Protein AF-A0A819WLW8-F1 (afdb_monomer_lite)

Foldseek 3Di:
DDQPPLADCPPPPNVPVWFFFDWQPPVVLQQCCVVPTDTPRFHWPDDDPPVRDTDTHDDDDDDGHPPRDTDTDGDDPDDDQDPPPRDPPDSDDD

Sequence (94 aa):
MTCANNVPISTSGRGGTNTNLTCVVDCSTDGGYSVNPVNILTDCVSASSSLGMMTSERSVNATLLAGAHFYISYRGSAWRAVDSPQQNNLYWSI

Structure (mmCIF, N/CA/C/O backbone):
data_AF-A0A819WLW8-F1
#
_entry.id   AF-A0A819WLW8-F1
#
loop_
_atom_site.group_PDB
_atom_site.id
_atom_site.type_symbol
_atom_site.label_atom_id
_atom_site.label_alt_id
_atom_site.label_comp_id
_atom_site.label_asym_id
_atom_site.label_entity_id
_atom_site.label_seq_id
_atom_site.pdbx_PDB_ins_code
_atom_site.Cartn_x
_atom_site.Cartn_y
_atom_site.Cartn_z
_atom_site.occupancy
_atom_site.B_iso_or_equiv
_atom_site.auth_seq_id
_atom_site.auth_comp_id
_atom_site.auth_asym_id
_atom_site.auth_atom_id
_atom_site.pdbx_PDB_model_num
ATOM 1 N N . MET A 1 1 ? 18.342 -5.722 -17.054 1.00 61.53 1 MET A N 1
ATOM 2 C CA . MET A 1 1 ? 17.249 -5.256 -16.175 1.00 61.53 1 MET A CA 1
ATOM 3 C C . MET A 1 1 ? 16.822 -3.870 -16.637 1.00 61.53 1 MET A C 1
ATOM 5 O O . MET A 1 1 ? 17.695 -3.083 -16.979 1.00 61.53 1 MET A O 1
ATOM 9 N N .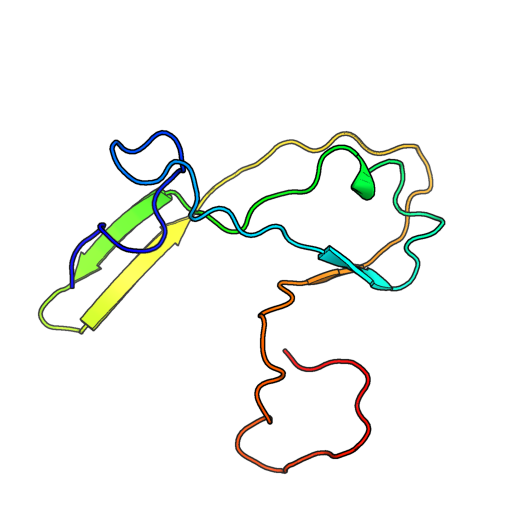 THR A 1 2 ? 15.522 -3.601 -16.723 1.00 66.62 2 THR A N 1
ATOM 10 C CA . THR A 1 2 ? 14.952 -2.310 -17.152 1.00 66.62 2 THR A CA 1
ATOM 11 C C . THR A 1 2 ? 13.944 -1.837 -16.106 1.00 66.62 2 THR A C 1
ATOM 13 O O . THR A 1 2 ? 13.411 -2.670 -15.371 1.00 66.62 2 THR A O 1
ATOM 16 N N . CYS A 1 3 ? 13.616 -0.540 -16.081 1.00 69.56 3 CYS A N 1
ATOM 17 C CA . CYS A 1 3 ? 12.472 0.023 -15.344 1.00 69.56 3 CYS A CA 1
ATOM 18 C C . CYS A 1 3 ? 11.109 -0.444 -15.909 1.00 69.56 3 CYS A C 1
ATOM 20 O O . CYS A 1 3 ? 10.158 0.320 -15.980 1.00 69.56 3 CYS A O 1
ATOM 22 N N . ALA A 1 4 ? 11.009 -1.685 -16.389 1.00 64.62 4 ALA A N 1
ATOM 23 C CA . ALA A 1 4 ? 9.771 -2.275 -16.887 1.00 64.62 4 ALA A CA 1
ATOM 24 C C . ALA A 1 4 ? 9.055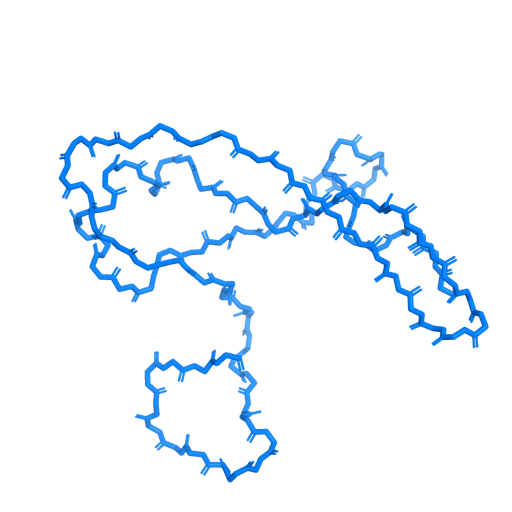 -3.111 -15.816 1.00 64.62 4 ALA A C 1
ATOM 26 O O . ALA A 1 4 ? 7.913 -3.506 -16.020 1.00 64.62 4 ALA A O 1
ATOM 27 N N . ASN A 1 5 ? 9.696 -3.375 -14.673 1.00 60.16 5 ASN A N 1
ATOM 28 C CA . ASN A 1 5 ? 9.119 -4.079 -13.524 1.00 60.16 5 ASN A CA 1
ATOM 29 C C . ASN A 1 5 ? 8.853 -3.067 -12.400 1.00 60.16 5 ASN A C 1
ATOM 31 O O . ASN A 1 5 ? 9.654 -2.159 -12.231 1.00 60.16 5 ASN A O 1
ATOM 35 N N . ASN A 1 6 ? 7.736 -3.212 -11.676 1.00 63.06 6 ASN A N 1
ATOM 36 C CA . ASN A 1 6 ? 7.316 -2.306 -10.594 1.00 63.06 6 ASN A CA 1
ATOM 37 C C . ASN A 1 6 ? 7.332 -0.819 -10.988 1.00 63.06 6 ASN A C 1
ATOM 39 O O . ASN A 1 6 ? 8.014 -0.022 -10.364 1.00 63.06 6 ASN A O 1
ATOM 43 N N . VAL A 1 7 ? 6.600 -0.467 -12.046 1.00 67.00 7 VAL A N 1
ATOM 44 C CA . VAL A 1 7 ? 6.314 0.933 -12.409 1.00 67.00 7 VAL A CA 1
ATOM 45 C C . VAL A 1 7 ? 4.822 1.225 -12.233 1.00 67.00 7 VAL A C 1
ATOM 47 O O . VAL A 1 7 ? 4.031 0.271 -12.255 1.00 67.00 7 VAL A O 1
ATOM 50 N N . PRO A 1 8 ? 4.408 2.497 -12.068 1.00 68.88 8 PRO A N 1
ATOM 51 C CA . PRO A 1 8 ? 3.017 2.851 -11.795 1.00 68.88 8 PRO A CA 1
ATOM 52 C C . PRO A 1 8 ? 2.030 2.269 -12.803 1.00 68.88 8 PRO A C 1
ATOM 54 O O . PRO A 1 8 ? 2.343 2.154 -13.990 1.00 68.88 8 PRO A O 1
ATOM 57 N N . ILE A 1 9 ? 0.795 2.005 -12.360 1.00 68.94 9 ILE A N 1
ATOM 58 C CA . ILE A 1 9 ? -0.304 1.557 -13.240 1.00 68.94 9 ILE A CA 1
ATOM 59 C C . ILE A 1 9 ? -0.630 2.550 -14.360 1.00 68.94 9 ILE A C 1
ATOM 61 O O . ILE A 1 9 ? -1.199 2.158 -15.373 1.00 68.94 9 ILE A O 1
ATOM 65 N N . SER A 1 10 ? -0.277 3.827 -14.178 1.00 64.88 10 SER A N 1
ATOM 66 C CA . SER A 1 10 ? -0.408 4.870 -15.198 1.00 64.88 10 SER A CA 1
ATOM 67 C C . SER A 1 10 ? 0.564 4.674 -16.367 1.00 64.88 10 SER A C 1
ATOM 69 O O . SER A 1 10 ? 0.392 5.296 -17.413 1.00 64.88 10 SER A O 1
ATOM 71 N N . THR A 1 11 ? 1.558 3.792 -16.228 1.00 71.06 11 THR A N 1
ATOM 72 C CA . THR A 1 11 ? 2.414 3.370 -17.338 1.00 71.06 11 THR A CA 1
ATOM 73 C C . THR A 1 11 ? 1.585 2.588 -18.354 1.00 71.06 11 THR A C 1
ATOM 75 O O . THR A 1 11 ? 0.903 1.619 -18.008 1.00 71.06 11 THR A O 1
ATOM 78 N N . SER A 1 12 ? 1.669 2.984 -19.627 1.00 76.06 12 SER A N 1
ATOM 79 C CA . SER A 1 12 ? 0.954 2.320 -20.722 1.00 76.06 12 SER A CA 1
ATOM 80 C C . SER A 1 12 ? 1.192 0.802 -20.718 1.00 76.06 12 SER A C 1
ATOM 82 O O . SER A 1 12 ? 2.328 0.342 -20.599 1.00 76.06 12 SER A O 1
ATOM 84 N N . GLY A 1 13 ? 0.110 0.022 -20.817 1.00 74.00 13 GLY A N 1
ATOM 85 C CA . GLY A 1 13 ? 0.146 -1.446 -20.817 1.00 74.00 13 GLY A CA 1
ATOM 86 C C . GLY A 1 13 ? 0.113 -2.124 -19.439 1.00 74.00 13 GLY A C 1
ATOM 87 O O . GLY A 1 13 ? 0.158 -3.351 -19.385 1.00 74.00 13 GLY A O 1
ATOM 88 N N . ARG A 1 14 ? 0.002 -1.378 -18.325 1.00 74.19 14 ARG A N 1
ATOM 89 C CA . ARG A 1 14 ? 0.034 -1.939 -16.953 1.00 74.19 14 ARG A CA 1
ATOM 90 C C . ARG A 1 14 ? -1.268 -1.865 -16.154 1.00 74.19 14 ARG A C 1
ATOM 92 O O . ARG A 1 14 ? -1.260 -2.127 -14.953 1.00 74.19 14 ARG A O 1
ATOM 99 N N . GLY A 1 15 ? -2.395 -1.585 -16.806 1.00 65.31 15 GLY A N 1
ATOM 100 C CA . GLY A 1 15 ? -3.695 -1.359 -16.154 1.00 65.31 15 GLY A CA 1
ATOM 101 C C . GLY A 1 15 ? -4.258 -2.501 -15.285 1.00 65.31 15 GLY A C 1
ATOM 102 O O . GLY A 1 15 ? -5.287 -2.307 -14.653 1.00 65.31 15 GLY A O 1
ATOM 103 N N . GLY A 1 16 ? -3.604 -3.668 -15.214 1.00 71.38 16 GLY A N 1
ATOM 104 C CA . GLY A 1 16 ? -4.023 -4.817 -14.398 1.00 71.38 16 GLY A CA 1
ATOM 105 C C . GLY A 1 16 ? -2.939 -5.410 -13.494 1.00 71.38 16 GLY A C 1
ATOM 106 O O . GLY A 1 16 ? -3.164 -6.456 -12.898 1.00 71.38 16 GLY A O 1
ATOM 107 N N . THR A 1 17 ? -1.760 -4.787 -13.381 1.00 74.50 17 THR A N 1
ATOM 108 C CA . THR A 1 17 ? -0.649 -5.342 -12.577 1.00 74.50 17 THR A CA 1
ATOM 109 C C . THR A 1 17 ? -0.618 -4.813 -11.146 1.00 74.50 17 THR A C 1
ATOM 111 O O . THR A 1 17 ? 0.424 -4.865 -10.499 1.00 74.50 17 THR A O 1
ATOM 114 N N . ASN A 1 18 ? -1.718 -4.221 -10.682 1.00 76.44 18 ASN A N 1
ATOM 115 C CA . ASN A 1 18 ? -1.777 -3.631 -9.358 1.00 76.44 18 ASN A CA 1
ATOM 116 C C . ASN A 1 18 ? -1.825 -4.716 -8.281 1.00 76.44 18 ASN A C 1
ATOM 118 O O . ASN A 1 18 ? -2.664 -5.611 -8.357 1.00 76.44 18 ASN A O 1
ATOM 122 N N . THR A 1 19 ? -1.010 -4.569 -7.239 1.00 81.69 19 THR A N 1
ATOM 123 C CA . THR A 1 19 ? -1.153 -5.377 -6.029 1.00 81.69 19 THR A CA 1
ATOM 124 C C . THR A 1 19 ? -1.155 -4.470 -4.814 1.00 81.69 19 THR A C 1
ATOM 126 O O . THR A 1 19 ? -0.316 -3.578 -4.684 1.00 81.69 19 THR A O 1
ATOM 129 N N . ASN A 1 20 ? -2.120 -4.689 -3.929 1.00 86.06 20 ASN A N 1
ATOM 130 C CA . ASN A 1 20 ? -2.316 -3.866 -2.751 1.00 86.06 20 ASN A CA 1
ATOM 131 C C . ASN A 1 20 ? -1.603 -4.466 -1.540 1.00 86.06 20 ASN A C 1
ATOM 133 O O . ASN A 1 20 ? -1.585 -5.683 -1.342 1.00 86.06 20 ASN A O 1
ATOM 137 N N . LEU A 1 21 ? -1.052 -3.593 -0.703 1.00 86.50 21 LEU A N 1
ATOM 138 C CA . LEU A 1 21 ? -0.767 -3.929 0.678 1.00 86.50 21 LEU A CA 1
ATOM 139 C C . LEU A 1 21 ? -2.101 -4.271 1.345 1.00 86.50 21 LEU A C 1
ATOM 141 O O . LEU A 1 21 ? -3.101 -3.568 1.204 1.00 86.50 21 LEU A O 1
ATOM 145 N N . THR A 1 22 ? -2.129 -5.424 1.995 1.00 86.88 22 THR A N 1
ATOM 146 C CA . THR A 1 22 ? -3.329 -5.965 2.626 1.00 86.88 22 THR A CA 1
ATOM 147 C C . THR A 1 22 ? -3.170 -5.823 4.127 1.00 86.88 22 THR A C 1
ATOM 149 O O . THR A 1 22 ? -2.073 -6.025 4.651 1.00 86.88 22 THR A O 1
ATOM 152 N N . CYS A 1 23 ? -4.251 -5.491 4.829 1.00 86.50 23 CYS A N 1
ATOM 153 C CA . CYS A 1 23 ? -4.235 -5.588 6.278 1.00 86.50 23 CYS A CA 1
ATOM 154 C C . CYS A 1 23 ? -4.088 -7.058 6.704 1.00 86.50 23 CYS A C 1
ATOM 156 O O . CYS A 1 23 ? -4.763 -7.936 6.162 1.00 86.50 23 CYS A O 1
ATOM 158 N N . VAL A 1 24 ? -3.191 -7.322 7.653 1.00 88.19 24 VAL A N 1
ATOM 159 C CA . VAL A 1 24 ? -2.888 -8.677 8.140 1.00 88.19 24 VAL A CA 1
ATOM 160 C C . VAL A 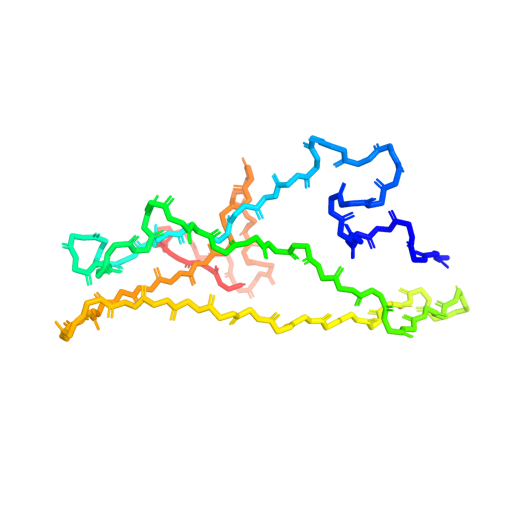1 24 ? -3.192 -8.874 9.624 1.00 88.19 24 VAL A C 1
ATOM 162 O O . VAL A 1 24 ? -3.406 -10.010 10.038 1.00 88.19 24 VAL A O 1
ATOM 165 N N . VAL A 1 25 ? -3.241 -7.800 10.418 1.00 87.31 25 VAL A N 1
ATOM 166 C CA . VAL A 1 25 ? -3.508 -7.839 11.867 1.00 87.31 25 VAL A CA 1
ATOM 167 C C . VAL A 1 25 ? -4.300 -6.593 12.276 1.00 87.31 25 VAL A C 1
ATOM 169 O O . VAL A 1 25 ? -4.078 -5.517 11.718 1.00 87.31 25 VAL A O 1
ATOM 172 N N . ASP A 1 26 ? -5.214 -6.758 13.237 1.00 89.12 26 ASP A N 1
ATOM 173 C CA . ASP A 1 26 ? -6.102 -5.720 13.788 1.00 89.12 26 ASP A CA 1
ATOM 174 C C . ASP A 1 26 ? -6.933 -4.971 12.727 1.00 89.12 26 ASP A C 1
ATOM 176 O O . ASP A 1 26 ? -7.208 -3.778 12.817 1.00 89.12 26 ASP A O 1
ATOM 180 N N . CYS A 1 27 ? -7.387 -5.685 11.695 1.00 89.12 27 CYS A N 1
ATOM 181 C CA . CYS A 1 27 ? -8.060 -5.072 10.544 1.00 89.12 27 CYS A CA 1
ATOM 182 C C . CYS A 1 27 ? -9.435 -4.467 10.845 1.00 89.12 27 CYS A C 1
ATOM 184 O O . CYS A 1 27 ? -9.943 -3.683 10.051 1.00 89.12 27 CYS A O 1
ATOM 186 N N . SER A 1 28 ? -10.041 -4.785 11.990 1.00 92.69 28 SER A N 1
ATOM 187 C CA . SER A 1 28 ? -11.262 -4.115 12.451 1.00 92.69 28 SER A CA 1
ATOM 188 C C . SER A 1 28 ? -11.023 -2.673 12.911 1.00 92.69 28 SER A C 1
ATOM 190 O O . SER A 1 28 ? -11.979 -1.913 13.037 1.00 92.69 28 SER A O 1
ATOM 192 N N . THR A 1 29 ? -9.770 -2.297 13.184 1.00 94.50 29 THR A N 1
ATOM 193 C CA . THR A 1 29 ? -9.353 -0.964 13.648 1.00 94.50 29 THR A CA 1
ATOM 194 C C . THR A 1 29 ? -8.481 -0.247 12.618 1.00 94.50 29 THR A C 1
ATOM 196 O O . THR A 1 29 ? -7.697 0.637 12.958 1.00 94.50 29 THR A O 1
ATOM 199 N N . ASP A 1 30 ? -8.636 -0.594 11.339 1.00 93.25 30 ASP A N 1
ATOM 200 C CA . ASP A 1 30 ? -7.810 -0.098 10.234 1.00 93.25 30 ASP A CA 1
ATOM 201 C C . ASP A 1 30 ? -8.055 1.375 9.853 1.00 93.25 30 ASP A C 1
ATOM 203 O O . ASP A 1 30 ? -7.443 1.903 8.925 1.00 93.25 30 ASP A O 1
ATOM 207 N N . GLY A 1 31 ? -8.982 2.043 10.542 1.00 94.44 31 GLY A N 1
ATOM 208 C CA . GLY A 1 31 ? -9.295 3.450 10.334 1.00 94.44 31 GLY A CA 1
ATOM 209 C C . GLY A 1 31 ? -9.793 3.785 8.928 1.00 94.44 31 GLY A C 1
ATOM 210 O O . GLY A 1 31 ? -9.646 4.936 8.519 1.00 94.44 31 GLY A O 1
ATOM 211 N N . GLY A 1 32 ? -10.356 2.815 8.197 1.00 92.75 32 GLY A N 1
ATOM 212 C CA . GLY A 1 32 ? -10.839 2.985 6.824 1.00 92.75 32 GLY A CA 1
ATOM 213 C C . GLY A 1 32 ? -9.823 2.612 5.740 1.00 92.75 32 GLY A C 1
ATOM 214 O O . GLY A 1 32 ? -10.121 2.774 4.554 1.00 92.75 32 GLY A O 1
ATOM 215 N N . TYR A 1 33 ? -8.650 2.087 6.109 1.00 93.19 33 TYR A N 1
ATOM 216 C CA . TYR A 1 33 ? -7.615 1.674 5.158 1.00 93.19 33 TYR A CA 1
ATOM 217 C C . TYR A 1 33 ? -8.124 0.692 4.090 1.00 93.19 33 TYR A C 1
ATOM 219 O O . TYR A 1 33 ? -7.810 0.852 2.911 1.00 93.19 33 TYR A O 1
ATOM 227 N N . SER A 1 34 ? -8.956 -0.284 4.467 1.00 87.88 34 SER A N 1
ATOM 228 C CA . SER A 1 34 ? -9.496 -1.306 3.557 1.00 87.88 34 SER A CA 1
ATOM 229 C C . SER A 1 34 ? -10.317 -0.729 2.399 1.00 87.88 34 SER A C 1
ATOM 231 O O 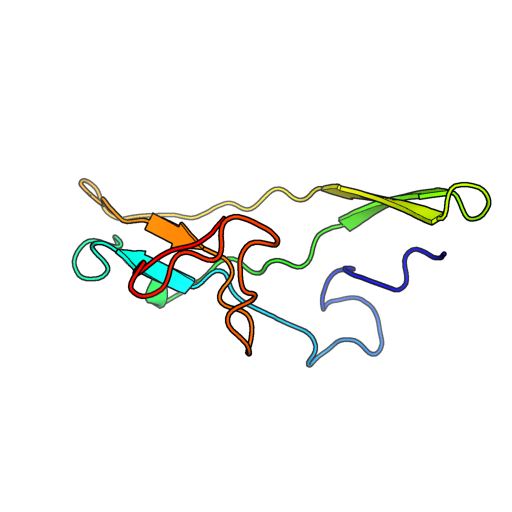. SER A 1 34 ? -10.507 -1.408 1.391 1.00 87.88 34 SER A O 1
ATOM 233 N N . VAL A 1 35 ? -10.791 0.518 2.512 1.00 87.75 35 VAL A N 1
ATOM 234 C CA . VAL A 1 35 ? -11.539 1.214 1.451 1.00 87.75 35 VAL A CA 1
ATOM 235 C C . VAL A 1 35 ? -10.602 1.810 0.397 1.00 87.75 35 VAL A C 1
ATOM 237 O O . VAL A 1 35 ? -10.953 1.840 -0.778 1.00 87.75 35 VAL A O 1
ATOM 240 N N . ASN A 1 36 ? -9.407 2.255 0.797 1.00 87.19 36 ASN A N 1
ATOM 241 C CA . ASN A 1 36 ? -8.417 2.881 -0.082 1.00 87.19 36 ASN A CA 1
ATOM 242 C C . ASN A 1 36 ? -7.006 2.336 0.204 1.00 87.19 36 ASN A C 1
ATOM 244 O O . ASN A 1 36 ? -6.150 3.060 0.725 1.00 87.19 36 ASN A O 1
ATOM 248 N N . PRO A 1 37 ? -6.743 1.058 -0.120 1.00 87.56 37 PRO A N 1
ATOM 249 C CA . PRO A 1 37 ? -5.472 0.430 0.191 1.00 87.56 37 PRO A CA 1
ATOM 250 C C . PRO A 1 37 ? -4.336 0.982 -0.675 1.00 87.56 37 PRO A C 1
ATOM 252 O O . PRO A 1 37 ? -4.499 1.342 -1.845 1.00 87.56 37 PRO A O 1
ATOM 255 N N . VAL A 1 38 ? -3.141 0.993 -0.094 1.00 87.06 38 VAL A N 1
ATOM 256 C CA . VAL A 1 38 ? -1.913 1.381 -0.793 1.00 87.06 38 VAL A CA 1
ATOM 257 C C . VAL A 1 38 ? -1.477 0.248 -1.710 1.00 87.06 38 VAL A C 1
ATOM 259 O O . VAL A 1 38 ? -1.469 -0.910 -1.304 1.00 87.06 38 VAL A O 1
ATOM 262 N N . ASN A 1 39 ? -1.053 0.572 -2.928 1.00 84.88 39 ASN A N 1
ATOM 263 C CA . ASN A 1 39 ? -0.433 -0.408 -3.809 1.00 84.88 39 ASN A CA 1
ATOM 264 C C . ASN A 1 39 ? 1.086 -0.445 -3.700 1.00 84.88 39 ASN A C 1
ATOM 266 O O . ASN A 1 39 ? 1.719 0.563 -3.402 1.00 84.88 39 ASN A O 1
ATOM 270 N N . ILE A 1 40 ? 1.658 -1.611 -3.996 1.00 79.56 40 ILE A N 1
ATOM 271 C CA . ILE A 1 40 ? 3.103 -1.856 -3.938 1.00 79.56 40 ILE A CA 1
ATOM 272 C C . ILE A 1 40 ? 3.869 -1.367 -5.167 1.00 79.56 40 ILE A C 1
ATOM 274 O O . ILE A 1 40 ? 5.084 -1.528 -5.225 1.00 79.56 40 ILE A O 1
ATOM 278 N N . LEU A 1 41 ? 3.185 -0.821 -6.176 1.00 80.75 41 LEU A N 1
ATOM 279 C CA . LEU A 1 41 ? 3.868 -0.326 -7.363 1.00 80.75 41 LEU A CA 1
ATOM 280 C C . LEU A 1 41 ? 4.571 0.989 -7.027 1.00 80.75 41 LEU A C 1
ATOM 282 O O . LEU A 1 41 ? 3.945 1.974 -6.616 1.00 80.75 41 LEU A O 1
ATOM 286 N N . THR A 1 42 ? 5.883 0.962 -7.206 1.00 77.75 42 THR A N 1
ATOM 287 C CA . THR A 1 42 ? 6.820 2.050 -6.945 1.00 77.75 42 THR A CA 1
ATOM 288 C C . THR A 1 42 ? 7.191 2.779 -8.236 1.00 77.75 42 THR A C 1
ATOM 290 O O . THR A 1 42 ? 6.858 2.331 -9.334 1.00 77.75 42 THR A O 1
ATOM 293 N N . ASP A 1 43 ? 7.862 3.922 -8.113 1.00 76.50 43 ASP A N 1
ATOM 294 C CA . ASP A 1 43 ? 8.497 4.597 -9.240 1.00 76.50 43 ASP A CA 1
ATOM 295 C C . ASP A 1 43 ? 9.947 4.119 -9.362 1.00 76.50 43 ASP A C 1
ATOM 297 O O . ASP A 1 43 ? 10.684 4.065 -8.374 1.00 76.50 43 ASP A O 1
ATOM 301 N N . CYS A 1 44 ? 10.379 3.751 -10.571 1.00 77.94 44 CYS A N 1
ATOM 302 C CA . CYS A 1 44 ? 11.772 3.374 -10.806 1.00 77.94 44 CYS A CA 1
ATOM 303 C C . CYS A 1 44 ? 12.672 4.609 -10.678 1.00 77.94 44 CYS A C 1
ATOM 305 O O . CYS A 1 44 ? 12.518 5.565 -11.436 1.00 77.94 44 CYS A O 1
ATOM 307 N N . VAL A 1 45 ? 13.637 4.567 -9.759 1.00 80.75 45 VAL A N 1
ATOM 308 C CA . VAL A 1 45 ? 14.629 5.634 -9.563 1.00 80.75 45 VAL A CA 1
ATOM 309 C C . VAL A 1 45 ? 15.862 5.363 -10.420 1.00 80.75 45 VAL A C 1
ATOM 311 O O . VAL A 1 45 ? 16.348 6.244 -11.125 1.00 80.75 45 VAL A O 1
ATOM 314 N N . SER A 1 46 ? 16.371 4.129 -10.388 1.00 80.88 46 SER A N 1
ATOM 315 C CA . SER A 1 46 ? 17.518 3.712 -11.196 1.00 80.88 46 SER A CA 1
ATOM 316 C C . SER A 1 46 ? 17.509 2.208 -11.472 1.00 80.88 46 SER A C 1
ATOM 318 O O . SER A 1 46 ? 16.946 1.414 -10.716 1.00 80.88 46 SER A O 1
ATOM 320 N N . ALA A 1 47 ? 18.144 1.801 -12.573 1.00 81.62 47 ALA A N 1
ATOM 321 C CA . ALA A 1 47 ? 18.342 0.399 -12.925 1.00 81.62 47 ALA A CA 1
ATOM 322 C C . ALA A 1 47 ? 19.783 0.172 -13.393 1.00 81.62 47 ALA A C 1
ATOM 324 O O . ALA A 1 47 ? 20.295 0.906 -14.236 1.00 81.62 47 ALA A O 1
ATOM 325 N N . SER A 1 48 ? 20.421 -0.874 -12.873 1.00 81.94 48 SER A N 1
ATOM 326 C CA . SER A 1 48 ? 21.740 -1.329 -13.299 1.00 81.94 48 SER A CA 1
ATOM 327 C C . SER A 1 48 ? 21.608 -2.696 -13.952 1.00 81.94 48 SER A C 1
ATOM 329 O O . SER A 1 48 ? 21.314 -3.702 -13.302 1.00 81.94 48 SER A O 1
ATOM 331 N N . SER A 1 49 ? 21.807 -2.742 -15.268 1.00 80.88 49 SER A N 1
ATOM 332 C CA . SER A 1 49 ? 21.755 -3.989 -16.029 1.00 80.88 49 SER A CA 1
ATOM 333 C C . SER A 1 49 ? 22.933 -4.908 -15.711 1.00 80.88 49 SER A C 1
ATOM 335 O O . SER A 1 49 ? 22.728 -6.117 -15.663 1.00 80.88 49 SER A O 1
ATOM 337 N N . SER A 1 50 ? 24.119 -4.347 -15.456 1.00 84.75 50 SER A N 1
ATOM 338 C CA . SER A 1 50 ? 25.337 -5.089 -15.109 1.00 84.75 50 SER A CA 1
ATOM 339 C C . SER A 1 50 ? 25.273 -5.727 -13.723 1.00 84.75 50 SER A C 1
ATOM 341 O O . SER A 1 50 ? 25.804 -6.816 -13.540 1.00 84.75 50 SER A O 1
ATOM 343 N N . LEU A 1 51 ? 24.602 -5.080 -12.764 1.00 84.19 51 LEU A N 1
ATOM 344 C CA . LEU A 1 51 ? 24.416 -5.610 -11.407 1.00 84.19 51 LEU A CA 1
ATOM 345 C C . LEU A 1 51 ? 23.112 -6.399 -11.244 1.00 84.19 51 LEU A C 1
ATOM 347 O O . LEU A 1 51 ? 22.911 -7.033 -10.216 1.00 84.19 51 LEU A O 1
ATOM 351 N N . GLY A 1 52 ? 22.206 -6.341 -12.223 1.00 79.38 52 GLY A N 1
ATOM 352 C CA . GLY A 1 52 ? 20.881 -6.944 -12.093 1.00 79.38 52 GLY A CA 1
ATOM 353 C C . GLY A 1 52 ? 20.084 -6.353 -10.928 1.00 79.38 52 GLY A C 1
ATOM 354 O O . GLY A 1 52 ? 19.389 -7.090 -10.237 1.00 79.38 52 GLY A O 1
ATOM 355 N N . MET A 1 53 ? 20.192 -5.041 -10.701 1.00 77.06 53 MET A N 1
ATOM 356 C CA . MET A 1 53 ? 19.525 -4.344 -9.596 1.00 77.06 53 MET A CA 1
ATOM 357 C C . MET A 1 53 ? 18.654 -3.190 -10.093 1.00 77.06 53 MET A C 1
ATOM 359 O O . MET A 1 53 ? 18.977 -2.528 -11.083 1.00 77.06 53 MET A O 1
ATOM 363 N N . MET A 1 54 ? 17.568 -2.931 -9.367 1.00 79.19 54 MET A N 1
ATOM 364 C CA . MET A 1 54 ? 16.698 -1.770 -9.538 1.00 79.19 54 MET A CA 1
ATOM 365 C C . MET A 1 54 ? 16.469 -1.122 -8.177 1.00 79.19 54 MET A C 1
ATOM 367 O O . MET A 1 54 ? 16.173 -1.819 -7.208 1.00 79.19 54 MET A O 1
ATOM 371 N N . THR A 1 55 ? 16.554 0.202 -8.138 1.00 80.25 55 THR A N 1
ATOM 372 C CA . THR A 1 55 ? 16.132 1.009 -6.996 1.00 80.25 55 THR A CA 1
ATOM 373 C C . THR A 1 55 ? 14.834 1.708 -7.361 1.00 80.25 55 THR A C 1
ATOM 375 O O . THR A 1 55 ? 14.730 2.317 -8.428 1.00 80.25 55 THR A O 1
ATOM 378 N N . SER A 1 56 ? 13.840 1.622 -6.484 1.00 77.88 56 SER A N 1
ATOM 379 C CA . SER A 1 56 ? 12.526 2.222 -6.694 1.00 77.88 56 SER A CA 1
ATOM 380 C C . SER A 1 56 ? 11.972 2.774 -5.390 1.00 77.88 56 SER A C 1
ATOM 382 O O . SER A 1 56 ? 12.172 2.157 -4.345 1.00 77.88 56 SER A O 1
ATOM 384 N N . GLU A 1 57 ? 11.234 3.873 -5.461 1.00 79.62 57 GLU A N 1
ATOM 385 C CA . GLU A 1 57 ? 10.633 4.535 -4.304 1.00 79.62 57 GLU A CA 1
ATOM 386 C C . GLU A 1 57 ? 9.263 5.096 -4.682 1.00 79.62 57 GLU A C 1
ATOM 388 O O . GLU A 1 57 ? 8.998 5.377 -5.848 1.00 79.62 57 GLU A O 1
ATOM 393 N N . ARG A 1 58 ? 8.372 5.243 -3.701 1.00 80.50 58 ARG A N 1
ATOM 394 C CA . ARG A 1 58 ? 7.143 6.016 -3.851 1.00 80.50 58 ARG A CA 1
ATOM 395 C C . ARG A 1 58 ? 6.682 6.545 -2.499 1.00 80.50 58 ARG A C 1
ATOM 397 O O . ARG A 1 58 ? 6.781 5.848 -1.495 1.00 80.50 58 ARG A O 1
ATOM 404 N N . SER A 1 59 ? 6.083 7.731 -2.514 1.00 84.00 59 SER A N 1
ATOM 405 C CA . SER A 1 59 ? 5.327 8.280 -1.387 1.00 84.00 59 SER A CA 1
ATOM 406 C C . SER A 1 59 ? 3.826 8.278 -1.680 1.00 84.00 59 SER A C 1
ATOM 408 O O . SER A 1 59 ? 3.395 8.569 -2.798 1.00 84.00 59 SER A O 1
ATOM 410 N N . VAL A 1 60 ? 3.015 7.952 -0.674 1.00 83.81 60 VAL A N 1
ATOM 411 C CA . VAL A 1 60 ? 1.548 7.984 -0.744 1.00 83.81 60 VAL A CA 1
ATOM 412 C C . VAL A 1 60 ? 0.982 8.621 0.517 1.00 83.81 60 VAL A C 1
ATOM 414 O O . VAL A 1 60 ? 1.452 8.353 1.618 1.00 83.81 60 VAL A O 1
ATOM 417 N N . ASN A 1 61 ? -0.053 9.439 0.350 1.00 88.56 61 ASN A N 1
ATOM 418 C CA . ASN A 1 61 ? -0.811 9.978 1.470 1.00 88.56 61 ASN A CA 1
ATOM 419 C C . ASN A 1 61 ? -2.004 9.063 1.751 1.00 88.56 61 ASN A C 1
ATOM 421 O O . ASN A 1 61 ? -2.758 8.735 0.835 1.00 88.56 61 ASN A O 1
ATOM 425 N N . ALA A 1 62 ? -2.182 8.686 3.014 1.00 85.88 62 ALA A N 1
ATOM 426 C CA . ALA A 1 62 ? -3.340 7.943 3.490 1.00 85.88 62 ALA A CA 1
ATOM 427 C C . ALA A 1 62 ? -3.965 8.695 4.667 1.00 85.88 62 ALA A C 1
ATOM 429 O O . ALA A 1 62 ? -3.270 9.096 5.600 1.00 85.88 62 ALA A O 1
ATOM 430 N N . THR A 1 63 ? -5.278 8.897 4.616 1.00 91.62 63 THR A N 1
ATOM 431 C CA . THR A 1 63 ? -6.042 9.473 5.724 1.00 91.62 63 THR A CA 1
ATOM 432 C C . THR A 1 63 ? -6.696 8.341 6.495 1.00 91.62 63 THR A C 1
ATOM 434 O O . THR A 1 63 ? -7.396 7.523 5.906 1.00 91.62 63 THR A O 1
ATOM 437 N N . LEU A 1 64 ? -6.463 8.308 7.803 1.00 92.62 64 LEU A N 1
ATOM 438 C CA . LEU A 1 64 ? -6.986 7.294 8.710 1.00 92.62 64 LEU A CA 1
ATOM 439 C C . LEU A 1 64 ? -7.814 7.968 9.802 1.00 92.62 64 LEU A C 1
ATOM 441 O O . LEU A 1 64 ? -7.540 9.109 10.187 1.00 92.62 64 LEU A O 1
ATOM 445 N N . LEU A 1 65 ? -8.817 7.260 10.314 1.00 95.00 65 LEU A N 1
ATOM 446 C CA . LEU A 1 65 ? -9.566 7.705 11.488 1.00 95.00 65 LEU A CA 1
ATOM 447 C C . LEU A 1 65 ? -8.669 7.733 12.737 1.00 95.00 65 LEU A C 1
ATOM 449 O O . LEU A 1 65 ? -7.735 6.942 12.878 1.00 95.00 65 LEU A O 1
ATOM 453 N N . ALA A 1 66 ? -8.968 8.645 13.664 1.00 95.31 66 ALA A N 1
ATOM 454 C CA . ALA A 1 66 ? -8.238 8.745 14.923 1.00 95.31 66 ALA A CA 1
ATOM 455 C C . ALA A 1 66 ? -8.334 7.434 15.726 1.00 95.31 66 ALA A C 1
ATOM 457 O O . ALA A 1 66 ? -9.408 6.848 15.839 1.00 95.31 66 ALA A O 1
ATOM 458 N N . GLY A 1 67 ? -7.207 6.996 16.296 1.00 93.75 67 GLY A N 1
ATOM 459 C CA . GLY A 1 67 ? -7.121 5.749 17.063 1.00 93.75 67 GLY A CA 1
ATOM 460 C C . GLY A 1 67 ? -6.937 4.481 16.222 1.00 93.75 67 GLY A C 1
ATOM 461 O O . GLY A 1 67 ? -6.994 3.390 16.781 1.00 93.75 67 GLY A O 1
ATOM 462 N N . ALA A 1 68 ? -6.713 4.601 14.909 1.00 94.69 68 ALA A N 1
ATOM 463 C CA . ALA A 1 68 ? -6.418 3.451 14.061 1.00 94.69 68 ALA A CA 1
ATOM 464 C C . ALA A 1 68 ? -5.137 2.720 14.507 1.00 94.69 68 ALA A C 1
ATOM 466 O O . ALA A 1 68 ? -4.102 3.346 14.745 1.00 94.69 68 ALA A O 1
ATOM 467 N N . HIS A 1 69 ? -5.209 1.390 14.572 1.00 93.69 69 HIS A N 1
ATOM 468 C CA . HIS A 1 69 ? -4.085 0.497 14.851 1.00 93.69 69 HIS A CA 1
ATOM 469 C C . HIS A 1 69 ? -4.265 -0.777 14.032 1.00 93.69 69 HIS A C 1
ATOM 471 O O . HIS A 1 69 ? -5.279 -1.457 14.168 1.00 93.69 69 HIS A O 1
ATOM 477 N N . PHE A 1 70 ? -3.319 -1.054 13.142 1.00 92.06 70 PHE A N 1
ATOM 478 C CA . PHE A 1 70 ? -3.357 -2.194 12.23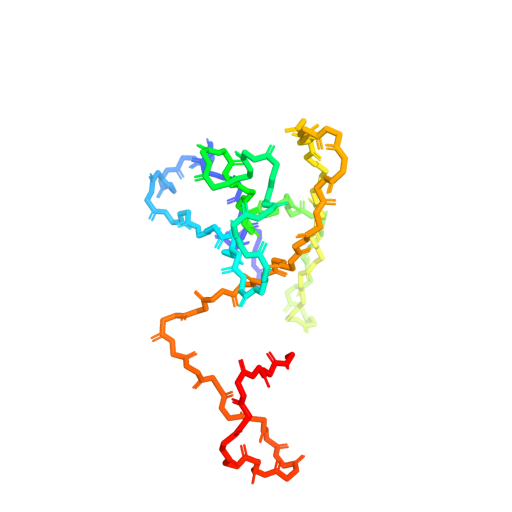4 1.00 92.06 70 PHE A CA 1
ATOM 479 C C . PHE A 1 70 ? -1.981 -2.403 11.612 1.00 92.06 70 PHE A C 1
ATOM 481 O O . PHE A 1 70 ? -1.117 -1.524 11.646 1.00 92.06 70 PHE A O 1
ATOM 488 N N . TYR A 1 71 ? -1.798 -3.566 11.000 1.00 88.94 71 TYR A N 1
ATOM 489 C CA . TYR A 1 71 ? -0.572 -3.914 10.296 1.00 88.94 71 TYR A CA 1
ATOM 490 C C . TYR A 1 71 ? -0.896 -4.223 8.845 1.00 88.94 71 TYR A C 1
ATOM 492 O O . TYR A 1 71 ? -1.847 -4.954 8.555 1.00 88.94 71 TYR A O 1
ATOM 500 N N . ILE A 1 72 ? -0.082 -3.699 7.933 1.00 88.00 72 ILE A N 1
ATOM 501 C CA . ILE A 1 72 ? -0.189 -3.965 6.500 1.00 88.00 72 ILE A CA 1
ATOM 502 C C . ILE A 1 72 ? 1.030 -4.732 6.021 1.00 88.00 72 ILE A C 1
ATOM 504 O O . ILE A 1 72 ? 2.150 -4.484 6.461 1.00 88.00 72 ILE A O 1
ATOM 508 N N . SER A 1 73 ? 0.809 -5.659 5.101 1.00 84.12 73 SER A N 1
ATOM 509 C CA . SER A 1 73 ? 1.881 -6.403 4.454 1.00 84.12 73 SER A CA 1
ATOM 510 C C . SER A 1 73 ? 1.520 -6.697 3.005 1.00 84.12 73 SER A C 1
ATOM 512 O O . SER A 1 73 ? 0.349 -6.696 2.610 1.00 84.12 73 SER A O 1
ATOM 514 N N . TYR A 1 74 ? 2.537 -6.951 2.192 1.00 80.94 74 TYR A N 1
ATOM 515 C CA . TYR A 1 74 ? 2.324 -7.500 0.869 1.00 80.94 74 TYR A CA 1
ATOM 516 C C . TYR A 1 74 ? 1.936 -8.973 0.990 1.00 80.94 74 TYR A C 1
ATOM 518 O O . TYR A 1 74 ? 2.754 -9.824 1.336 1.00 80.94 74 TYR A O 1
ATOM 526 N N . ARG A 1 75 ? 0.682 -9.292 0.662 1.00 68.06 75 ARG A N 1
ATOM 527 C CA . ARG A 1 75 ? 0.227 -10.677 0.571 1.00 68.06 75 ARG A CA 1
ATOM 528 C C . ARG A 1 75 ? 0.338 -11.149 -0.876 1.00 68.06 75 ARG A C 1
ATOM 530 O O . ARG A 1 75 ? -0.558 -10.923 -1.684 1.00 68.06 75 ARG A O 1
ATOM 537 N N . GLY A 1 76 ? 1.454 -11.795 -1.202 1.00 63.78 76 GLY A N 1
ATOM 538 C CA . GLY A 1 76 ? 1.599 -12.505 -2.473 1.00 63.78 76 GLY A CA 1
ATOM 539 C C . GLY A 1 76 ? 0.592 -13.657 -2.609 1.00 63.78 76 GLY A C 1
ATOM 540 O O . GLY A 1 76 ? -0.006 -14.105 -1.631 1.00 63.78 76 GLY A O 1
ATOM 541 N N . SER A 1 77 ? 0.427 -14.178 -3.825 1.00 54.44 77 SER A N 1
ATOM 542 C CA . SER A 1 77 ? -0.431 -15.343 -4.109 1.00 54.44 77 SER A CA 1
ATOM 543 C C . SER A 1 77 ? 0.125 -16.677 -3.587 1.00 54.44 77 SER A C 1
ATOM 545 O O . SER A 1 77 ? -0.568 -17.689 -3.645 1.00 54.44 77 SER A O 1
ATOM 547 N N . ALA A 1 78 ? 1.349 -16.691 -3.057 1.00 48.31 78 ALA A N 1
ATOM 548 C CA . ALA A 1 78 ? 1.967 -17.850 -2.433 1.00 48.31 78 ALA A CA 1
ATOM 549 C C . ALA A 1 78 ? 2.736 -17.412 -1.181 1.00 48.31 78 ALA A C 1
ATOM 551 O O . ALA A 1 78 ? 3.509 -16.453 -1.231 1.00 48.31 78 ALA A O 1
ATOM 552 N N . TRP A 1 79 ? 2.545 -18.131 -0.074 1.00 46.81 79 TRP A N 1
ATOM 553 C CA . TRP A 1 79 ? 3.459 -18.071 1.063 1.00 46.81 79 TRP A CA 1
ATOM 554 C C . TRP A 1 79 ? 4.833 -18.540 0.577 1.00 46.81 79 TRP A C 1
ATOM 556 O O . TRP A 1 79 ? 4.955 -19.664 0.087 1.00 46.81 79 TRP A O 1
ATOM 566 N N . ARG A 1 80 ? 5.864 -17.695 0.667 1.00 42.53 80 ARG A N 1
ATOM 567 C CA . ARG A 1 80 ? 7.242 -18.177 0.536 1.00 42.53 80 ARG A CA 1
ATOM 568 C C . ARG A 1 80 ? 7.673 -18.703 1.894 1.00 42.53 80 ARG A C 1
ATOM 570 O O . ARG A 1 80 ? 7.556 -17.996 2.889 1.00 42.53 80 ARG A O 1
ATOM 577 N N . ALA A 1 81 ? 8.152 -19.942 1.928 1.00 44.25 81 ALA A N 1
ATOM 578 C CA . ALA A 1 81 ? 8.888 -20.417 3.085 1.00 44.25 81 ALA A CA 1
ATOM 579 C C . ALA A 1 81 ? 10.112 -19.510 3.279 1.00 44.25 81 ALA A C 1
ATOM 581 O O . ALA A 1 81 ? 10.762 -19.138 2.301 1.00 44.25 81 ALA A O 1
ATOM 582 N N . VAL A 1 82 ? 10.410 -19.144 4.526 1.00 46.62 82 VAL A N 1
ATOM 583 C CA . VAL A 1 82 ? 11.708 -18.557 4.856 1.00 46.62 82 VAL A CA 1
ATOM 584 C C . VAL A 1 82 ? 12.741 -19.637 4.557 1.00 46.62 82 VAL A C 1
ATOM 586 O O . VAL A 1 82 ? 12.654 -20.738 5.111 1.00 46.62 82 VAL A O 1
ATOM 589 N N . ASP A 1 83 ? 13.674 -19.342 3.654 1.00 42.03 83 ASP A N 1
ATOM 590 C CA . ASP A 1 83 ? 14.790 -20.226 3.333 1.00 42.03 83 ASP A CA 1
ATOM 591 C C . ASP A 1 83 ? 15.725 -20.302 4.556 1.00 42.03 83 ASP A C 1
ATOM 593 O O . ASP A 1 83 ? 16.748 -19.634 4.644 1.00 42.03 83 ASP A O 1
ATOM 597 N N . SER A 1 84 ? 15.340 -21.161 5.500 1.00 41.41 84 SER A N 1
ATOM 598 C CA . SER A 1 84 ? 16.073 -21.632 6.675 1.00 41.41 84 SER A CA 1
ATOM 599 C C . SER A 1 84 ? 16.134 -20.723 7.928 1.00 41.41 84 SER A C 1
ATOM 601 O O . SER A 1 84 ? 16.613 -19.593 7.862 1.00 41.41 84 SER A O 1
ATOM 603 N N . PRO A 1 85 ? 15.756 -21.253 9.115 1.00 50.56 85 PRO A N 1
ATOM 604 C CA . PRO A 1 85 ? 15.054 -22.519 9.304 1.00 50.56 85 PRO A CA 1
ATOM 605 C C . PRO A 1 85 ? 13.603 -22.399 8.821 1.00 50.56 85 PRO A C 1
ATOM 607 O O . PRO A 1 85 ? 12.920 -21.411 9.083 1.00 50.56 85 PRO A O 1
ATOM 610 N N . GLN A 1 86 ? 13.126 -23.438 8.137 1.00 48.12 86 GLN A N 1
ATOM 611 C CA . GLN A 1 86 ? 11.725 -23.588 7.760 1.00 48.12 86 GLN A CA 1
ATOM 61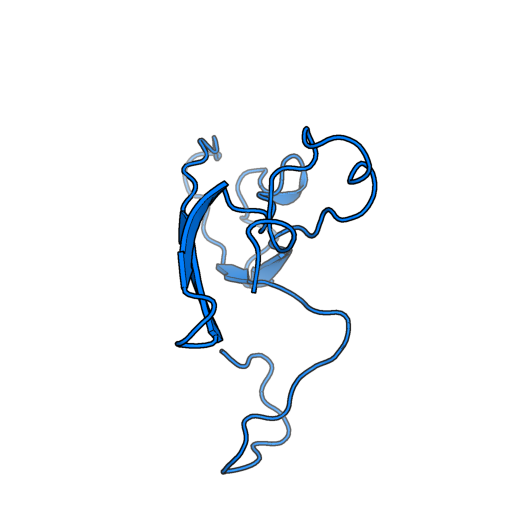2 C C . GLN A 1 86 ? 10.866 -23.632 9.035 1.00 48.12 86 GLN A C 1
ATOM 614 O O . GLN A 1 86 ? 10.821 -24.651 9.724 1.00 48.12 86 GLN A O 1
ATOM 619 N N . GLN A 1 87 ? 10.196 -22.531 9.373 1.00 52.62 87 GLN A N 1
ATOM 620 C CA . GLN A 1 87 ? 9.255 -22.505 10.491 1.00 52.62 87 GLN A CA 1
ATOM 621 C C . GLN A 1 87 ? 7.837 -22.761 9.976 1.00 52.62 87 GLN A C 1
ATOM 623 O O . GLN A 1 87 ? 7.199 -21.895 9.381 1.00 52.62 87 GLN A O 1
ATOM 628 N N . ASN A 1 88 ? 7.346 -23.981 10.202 1.00 48.56 88 ASN A N 1
ATOM 629 C CA . ASN A 1 88 ? 5.938 -24.315 10.004 1.00 48.56 88 ASN A CA 1
ATOM 630 C C . ASN A 1 88 ? 5.100 -23.677 11.133 1.00 48.56 88 ASN A C 1
ATOM 632 O O . ASN A 1 88 ? 5.526 -23.682 12.286 1.00 48.56 88 ASN A O 1
ATOM 636 N N . ASN A 1 89 ? 3.894 -23.194 10.807 1.00 49.75 89 ASN A N 1
ATOM 637 C CA . ASN A 1 89 ? 2.917 -22.559 11.717 1.00 49.75 89 ASN A CA 1
ATOM 638 C C . ASN A 1 89 ? 3.200 -21.115 12.165 1.00 49.75 89 ASN A C 1
ATOM 640 O O . ASN A 1 89 ? 2.676 -20.682 13.193 1.00 49.75 89 ASN A O 1
ATOM 644 N N . LEU A 1 90 ? 3.959 -20.333 11.397 1.00 50.59 90 LEU A N 1
ATOM 645 C CA . LEU A 1 90 ? 3.952 -18.884 11.583 1.00 50.59 90 LEU A CA 1
ATOM 646 C C . LEU A 1 90 ? 2.818 -18.252 10.774 1.00 50.59 90 LEU A C 1
ATOM 648 O O . LEU A 1 90 ? 2.703 -18.458 9.570 1.00 50.59 90 LEU A O 1
ATOM 652 N N . TYR A 1 91 ? 1.999 -17.441 11.441 1.00 47.84 91 TYR A N 1
ATOM 653 C CA . TYR A 1 91 ? 0.949 -16.641 10.802 1.00 47.84 91 TYR A CA 1
ATOM 654 C C . TYR A 1 91 ? 1.501 -15.403 10.067 1.00 47.84 91 TYR A C 1
ATOM 656 O O . TYR A 1 91 ? 0.727 -14.587 9.570 1.00 47.84 91 TYR A O 1
ATOM 664 N N . TRP A 1 92 ? 2.828 -15.255 9.992 1.00 37.22 92 TRP A N 1
ATOM 665 C CA . TRP A 1 92 ? 3.515 -14.170 9.297 1.00 37.22 92 TRP A CA 1
ATOM 666 C C . TRP A 1 92 ? 4.954 -14.572 8.923 1.00 37.22 92 TRP A C 1
ATOM 668 O O . TRP A 1 92 ? 5.631 -15.262 9.680 1.00 37.22 92 TRP A O 1
ATOM 678 N N . SER A 1 93 ? 5.429 -14.117 7.763 1.00 39.94 93 SER A N 1
ATOM 679 C CA . SER A 1 93 ? 6.846 -14.116 7.373 1.00 39.94 93 SER A CA 1
ATOM 680 C C . SER A 1 93 ? 7.164 -12.779 6.692 1.00 39.94 93 SER A C 1
ATOM 682 O O . SER A 1 93 ? 6.326 -12.290 5.930 1.00 39.94 93 SER A O 1
ATOM 684 N N . ILE A 1 94 ? 8.333 -12.194 6.986 1.00 40.16 94 ILE A N 1
ATOM 685 C CA . ILE A 1 94 ? 8.899 -11.017 6.293 1.00 40.16 94 ILE A CA 1
ATOM 686 C C . ILE A 1 94 ? 9.612 -11.475 5.023 1.00 40.16 94 ILE A C 1
ATOM 688 O O . ILE A 1 94 ? 10.354 -12.478 5.118 1.00 40.16 94 ILE A O 1
#

Secondary structure (DSSP, 8-state):
--TTSS--TTSTT-TT---BEEEEE-GGGSTTGGGSPPB-PPEEEEEETTTTEEEEE--------TT---EEEE--SSPPPPSSS--TT-S---

Organism: NCBI:txid433720

Radius of gyration: 16.21 Å; chains: 1; bounding box: 37×34×38 Å

pLDDT: mean 74.69, std 16.35, range [37.22, 95.31]